Protein AF-A0A0U3GI39-F1 (afdb_monomer_lite)

Organism: NCBI:txid76832

pLDDT: mean 78.52, std 14.66, range [43.0, 95.0]

Radius of gyration: 27.78 Å; chains: 1; bounding box: 80×21×67 Å

Sequence (126 aa):
MEIINKNMKKLLAIFIVLMCVMSFNSCSKDEELNPISTYRLKVTTNPKETYLILTYEGVGGNNRYEIEGNSEIEIKQRKHHSTQIKVLVSNNPDNKVKSPYIKLELFKGKKLIASKEGSYFVQLSH

Structure (mmCIF, N/CA/C/O backbone):
data_AF-A0A0U3GI39-F1
#
_entry.id   AF-A0A0U3GI39-F1
#
loop_
_atom_site.group_PDB
_atom_site.id
_atom_site.type_symbol
_atom_site.label_atom_id
_atom_site.label_alt_id
_atom_site.label_comp_id
_atom_site.label_asym_id
_atom_site.label_entity_id
_atom_site.label_seq_id
_atom_site.pdbx_PDB_ins_code
_atom_site.Cartn_x
_atom_site.Cartn_y
_atom_site.Cartn_z
_atom_site.occupancy
_atom_site.B_iso_or_equiv
_atom_site.auth_seq_id
_atom_site.auth_comp_id
_atom_site.auth_asym_id
_atom_site.auth_atom_id
_atom_site.pdbx_PDB_model_num
ATOM 1 N N . MET A 1 1 ? 69.039 -1.549 -38.993 1.00 44.25 1 MET A N 1
ATOM 2 C CA . MET A 1 1 ? 68.013 -0.830 -39.778 1.00 44.25 1 MET A CA 1
ATOM 3 C C . MET A 1 1 ? 66.888 -1.820 -40.033 1.00 44.25 1 MET A C 1
ATOM 5 O O . MET A 1 1 ? 67.068 -2.747 -40.811 1.00 44.25 1 MET A O 1
ATOM 9 N N . GLU A 1 2 ? 65.813 -1.741 -39.250 1.00 50.56 2 GLU A N 1
ATOM 10 C CA . GLU A 1 2 ? 64.767 -2.769 -39.223 1.00 50.56 2 GLU A CA 1
ATOM 11 C C . GLU A 1 2 ? 63.918 -2.719 -40.496 1.00 50.56 2 GLU A C 1
ATOM 13 O O . GLU A 1 2 ? 63.088 -1.828 -40.690 1.00 50.56 2 GLU A O 1
ATOM 18 N N . ILE A 1 3 ? 64.117 -3.700 -41.377 1.00 54.53 3 ILE A N 1
ATOM 19 C CA . ILE A 1 3 ? 63.242 -3.943 -42.524 1.00 54.53 3 ILE A CA 1
ATOM 20 C C . ILE A 1 3 ? 61.993 -4.637 -41.983 1.00 54.53 3 ILE A C 1
ATOM 22 O O . ILE A 1 3 ? 61.795 -5.841 -42.132 1.00 54.53 3 ILE A O 1
ATOM 26 N N . ILE A 1 4 ? 61.120 -3.874 -41.329 1.00 56.69 4 ILE A N 1
ATOM 27 C CA . ILE A 1 4 ? 59.743 -4.321 -41.152 1.00 56.69 4 ILE A CA 1
ATOM 28 C C . ILE A 1 4 ? 59.134 -4.302 -42.553 1.00 56.69 4 ILE A C 1
ATOM 30 O O . ILE A 1 4 ? 58.746 -3.249 -43.069 1.00 56.69 4 ILE A O 1
ATOM 34 N N . ASN A 1 5 ? 59.131 -5.479 -43.181 1.00 63.19 5 ASN A N 1
ATOM 35 C CA . ASN A 1 5 ? 58.634 -5.711 -44.526 1.00 63.19 5 ASN A CA 1
ATOM 36 C C . ASN A 1 5 ? 57.250 -5.055 -44.660 1.00 63.19 5 ASN A C 1
ATOM 38 O O . ASN A 1 5 ? 56.368 -5.269 -43.825 1.00 63.19 5 ASN A O 1
ATOM 42 N N . LYS A 1 6 ? 57.064 -4.216 -45.685 1.00 60.59 6 LYS A N 1
ATOM 43 C CA . LYS A 1 6 ? 55.850 -3.404 -45.900 1.00 60.59 6 LYS A CA 1
ATOM 44 C C . LYS A 1 6 ? 54.572 -4.263 -45.874 1.00 60.59 6 LYS A C 1
ATOM 46 O O . LYS A 1 6 ? 53.508 -3.780 -45.495 1.00 60.59 6 LYS A O 1
ATOM 51 N N . ASN A 1 7 ? 54.712 -5.551 -46.195 1.00 61.88 7 ASN A N 1
ATOM 52 C CA . ASN A 1 7 ? 53.666 -6.568 -46.123 1.00 61.88 7 ASN A CA 1
ATOM 53 C C . ASN A 1 7 ? 53.295 -6.974 -44.682 1.00 61.88 7 ASN A C 1
ATOM 55 O O . ASN A 1 7 ? 52.112 -7.136 -44.399 1.00 61.88 7 ASN A O 1
ATOM 59 N N . MET A 1 8 ? 54.251 -7.045 -43.746 1.00 65.31 8 MET A N 1
ATOM 60 C CA . MET A 1 8 ? 53.974 -7.330 -42.328 1.00 65.31 8 MET A CA 1
ATOM 61 C C . MET A 1 8 ? 53.257 -6.170 -41.628 1.00 65.31 8 MET A C 1
ATOM 63 O O . MET A 1 8 ? 52.374 -6.408 -40.811 1.00 65.31 8 MET A O 1
ATOM 67 N N . LYS A 1 9 ? 53.549 -4.912 -42.000 1.00 66.19 9 LYS A N 1
ATOM 68 C CA . LYS A 1 9 ? 52.806 -3.744 -41.480 1.00 66.19 9 LYS A CA 1
ATOM 69 C C . LYS A 1 9 ? 51.338 -3.755 -41.914 1.00 66.19 9 LYS A C 1
ATOM 71 O O . LYS A 1 9 ? 50.464 -3.426 -41.120 1.00 66.19 9 LYS A O 1
ATOM 76 N N . LYS A 1 10 ? 51.066 -4.162 -43.161 1.00 69.38 10 LYS A N 1
ATOM 77 C CA . LYS A 1 10 ? 49.695 -4.327 -43.672 1.00 69.38 10 LYS A CA 1
ATOM 78 C C . LYS A 1 10 ? 48.959 -5.464 -42.965 1.00 69.38 10 LYS A C 1
ATOM 80 O O . LYS A 1 10 ? 47.802 -5.288 -42.603 1.00 69.38 10 LYS A O 1
ATOM 85 N N . LEU A 1 11 ? 49.635 -6.591 -42.730 1.00 75.75 11 LEU A N 1
ATOM 86 C CA . LEU A 1 11 ? 49.049 -7.730 -42.020 1.00 75.75 11 LEU A CA 1
ATOM 87 C C . LEU A 1 11 ? 48.690 -7.375 -40.570 1.00 75.75 11 LEU A C 1
ATOM 89 O O . LEU A 1 11 ? 47.604 -7.705 -40.106 1.00 75.75 11 LEU A O 1
ATOM 93 N N . LEU A 1 12 ? 49.575 -6.645 -39.883 1.00 76.19 12 LEU A N 1
ATOM 94 C CA . LEU A 1 12 ? 49.346 -6.180 -38.516 1.00 76.19 12 LEU A CA 1
ATOM 95 C C . LEU A 1 12 ? 48.157 -5.211 -38.440 1.00 76.19 12 LEU A C 1
ATOM 97 O O . LEU A 1 12 ? 47.323 -5.337 -37.551 1.00 76.19 12 LEU A O 1
ATOM 101 N N . ALA A 1 13 ? 48.041 -4.285 -39.397 1.00 75.25 13 ALA A N 1
ATOM 102 C CA . ALA A 1 13 ? 46.909 -3.363 -39.462 1.00 75.25 13 ALA A CA 1
ATOM 103 C C . ALA A 1 13 ? 45.575 -4.101 -39.665 1.00 75.25 13 ALA A C 1
ATOM 105 O O . ALA A 1 13 ? 44.597 -3.793 -38.990 1.00 75.25 13 ALA A O 1
ATOM 106 N N . ILE A 1 14 ? 45.546 -5.115 -40.536 1.00 77.44 14 ILE A N 1
ATOM 107 C CA . ILE A 1 14 ? 44.362 -5.962 -40.747 1.00 77.44 14 ILE A CA 1
ATOM 108 C C . ILE A 1 14 ? 44.005 -6.727 -39.465 1.00 77.44 14 ILE A C 1
ATOM 110 O O . ILE A 1 14 ? 42.836 -6.774 -39.091 1.00 77.44 14 ILE A O 1
ATOM 114 N N . PHE A 1 15 ? 44.998 -7.274 -38.760 1.00 75.12 15 PHE A N 1
ATOM 115 C CA . PHE A 1 15 ? 44.788 -7.998 -37.506 1.00 75.12 15 PHE A CA 1
ATOM 116 C C . PHE A 1 15 ? 44.237 -7.099 -36.387 1.00 75.12 15 PHE A C 1
ATOM 118 O O . PHE A 1 15 ? 43.311 -7.497 -35.686 1.00 75.12 15 PHE A O 1
ATOM 125 N N . ILE A 1 16 ? 44.750 -5.870 -36.252 1.00 75.44 16 ILE A N 1
ATOM 126 C CA . ILE A 1 16 ? 44.255 -4.885 -35.276 1.00 75.44 16 ILE A CA 1
ATOM 127 C C . ILE A 1 16 ? 42.807 -4.493 -35.595 1.00 75.44 16 ILE A C 1
ATOM 129 O O . ILE A 1 16 ? 41.972 -4.471 -34.696 1.00 75.44 16 ILE A O 1
ATOM 133 N N . VAL A 1 17 ? 42.480 -4.252 -36.870 1.00 72.94 17 VAL A N 1
ATOM 134 C CA . VAL A 1 17 ? 41.103 -3.938 -37.289 1.00 72.94 17 VAL A CA 1
ATOM 135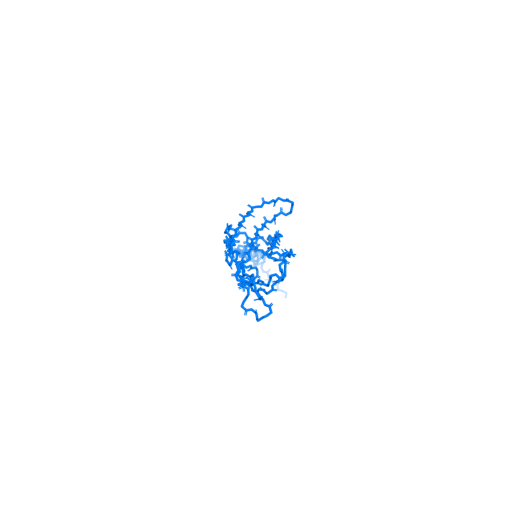 C C . VAL A 1 17 ? 40.160 -5.112 -37.005 1.00 72.94 17 VAL A C 1
ATOM 137 O O . VAL A 1 17 ? 39.075 -4.900 -36.472 1.00 72.94 17 VAL A O 1
ATOM 140 N N . LEU A 1 18 ? 40.577 -6.351 -37.282 1.00 67.06 18 LEU A N 1
ATOM 141 C CA . LEU A 1 18 ? 39.803 -7.559 -36.968 1.00 67.06 18 LEU A CA 1
ATOM 142 C C . LEU A 1 18 ? 39.579 -7.744 -35.461 1.00 67.06 18 LEU A C 1
ATOM 144 O O . LEU A 1 18 ? 38.463 -8.060 -35.052 1.00 67.06 18 LEU A O 1
ATOM 148 N N . MET A 1 19 ? 40.603 -7.502 -34.638 1.00 65.38 19 MET A N 1
ATOM 149 C CA . MET A 1 19 ? 40.486 -7.514 -33.176 1.00 65.38 19 MET A CA 1
ATOM 150 C C . MET A 1 19 ? 39.502 -6.445 -32.688 1.00 65.38 19 MET A C 1
ATOM 152 O O . MET A 1 19 ? 38.623 -6.763 -31.894 1.00 65.38 19 MET A O 1
ATOM 156 N N . CYS A 1 20 ? 39.564 -5.218 -33.218 1.00 60.66 20 CYS A N 1
ATOM 157 C CA . CYS A 1 20 ? 38.601 -4.168 -32.883 1.00 60.66 20 CYS A CA 1
ATOM 158 C C . CYS A 1 20 ? 37.164 -4.570 -33.251 1.00 60.66 20 CYS A C 1
ATOM 160 O O . CYS A 1 20 ? 36.269 -4.424 -32.427 1.00 60.66 20 CYS A O 1
ATOM 162 N N . VAL A 1 21 ? 36.931 -5.140 -34.440 1.00 61.50 21 VAL A N 1
ATOM 163 C CA . VAL A 1 21 ? 35.592 -5.597 -34.868 1.00 61.50 21 VAL A CA 1
ATOM 164 C C . VAL A 1 21 ? 35.065 -6.733 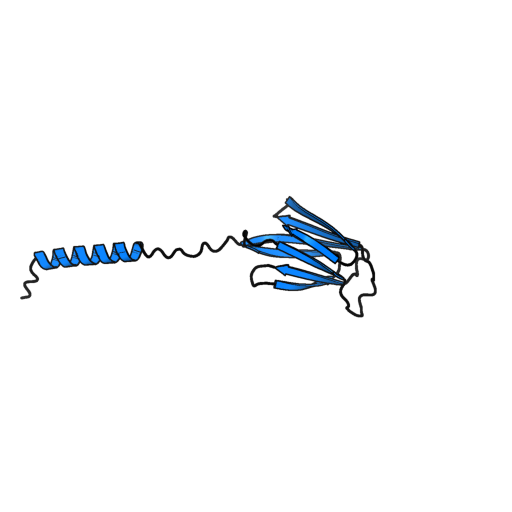-33.977 1.00 61.50 21 VAL A C 1
ATOM 166 O O . VAL A 1 21 ? 33.887 -6.737 -33.624 1.00 61.50 21 VAL A O 1
ATOM 169 N N . MET A 1 22 ? 35.926 -7.660 -33.543 1.00 57.03 22 MET A N 1
ATOM 170 C CA . MET A 1 22 ? 35.555 -8.714 -32.586 1.00 57.03 22 MET A CA 1
ATOM 171 C C . MET A 1 22 ? 35.259 -8.149 -31.183 1.00 57.03 22 MET A C 1
ATOM 173 O O . MET A 1 22 ? 34.355 -8.642 -30.512 1.00 57.03 22 MET A O 1
ATOM 177 N N . SER A 1 23 ? 35.954 -7.086 -30.752 1.00 54.03 23 SER A N 1
ATOM 178 C CA . SER A 1 23 ? 35.658 -6.376 -29.496 1.00 54.03 23 SER A CA 1
ATOM 179 C C . SER A 1 23 ? 34.329 -5.609 -29.539 1.00 54.03 23 SER A C 1
ATOM 181 O O . SER A 1 23 ? 33.654 -5.537 -28.518 1.00 54.03 23 SER A O 1
ATOM 183 N N . PHE A 1 24 ? 33.906 -5.097 -30.702 1.00 53.44 24 PHE A N 1
ATOM 184 C CA . PHE A 1 24 ? 32.591 -4.454 -30.863 1.00 53.44 24 PHE A CA 1
ATOM 185 C C . PHE A 1 24 ? 31.426 -5.453 -30.986 1.00 53.44 24 PHE A C 1
ATOM 187 O O . PHE A 1 24 ? 30.296 -5.102 -30.660 1.00 53.44 24 PHE A O 1
ATOM 194 N N . ASN A 1 25 ? 31.681 -6.701 -31.400 1.00 45.94 25 ASN A N 1
ATOM 195 C CA . ASN A 1 25 ? 30.679 -7.778 -31.367 1.00 45.94 25 ASN A CA 1
ATOM 196 C C . ASN A 1 25 ? 30.521 -8.425 -29.987 1.00 45.94 25 ASN A C 1
ATOM 198 O O . ASN A 1 25 ? 29.521 -9.094 -29.742 1.00 45.94 25 ASN A O 1
ATOM 202 N N . SER A 1 26 ? 31.441 -8.159 -29.058 1.00 43.00 26 SER A N 1
ATOM 203 C CA . SER A 1 26 ? 31.147 -8.252 -27.629 1.00 43.00 26 SER A CA 1
ATOM 204 C C . SER A 1 26 ? 30.516 -6.945 -27.151 1.00 43.00 26 SER A C 1
ATOM 206 O O . SER A 1 26 ? 30.878 -6.404 -26.107 1.00 43.00 26 SER A O 1
ATOM 208 N N . CYS A 1 27 ? 29.531 -6.441 -27.901 1.00 45.66 27 CYS A N 1
ATOM 209 C CA . CYS A 1 27 ? 28.456 -5.689 -27.290 1.00 45.66 27 CYS A CA 1
ATOM 210 C C . CYS A 1 27 ? 27.781 -6.704 -26.369 1.00 45.66 27 CYS A C 1
ATOM 212 O O . CYS A 1 27 ? 26.925 -7.491 -26.781 1.00 45.66 27 CYS A O 1
ATOM 214 N N . SER A 1 28 ? 28.309 -6.765 -25.140 1.00 45.88 28 SER A N 1
ATOM 215 C CA . SER A 1 28 ? 27.557 -7.098 -23.946 1.00 45.88 28 SER A CA 1
ATOM 216 C C . SER A 1 28 ? 26.119 -6.745 -24.268 1.00 45.88 28 SER A C 1
ATOM 218 O O . SER A 1 28 ? 25.821 -5.585 -24.568 1.00 45.88 28 SER A O 1
ATOM 220 N N . LYS A 1 29 ? 25.238 -7.747 -24.302 1.00 48.47 29 LYS A N 1
ATOM 221 C CA . LYS A 1 29 ? 23.840 -7.470 -24.021 1.00 48.47 29 LYS A CA 1
ATOM 222 C C . LYS A 1 29 ? 23.881 -6.950 -22.595 1.00 48.47 29 LYS A C 1
ATOM 2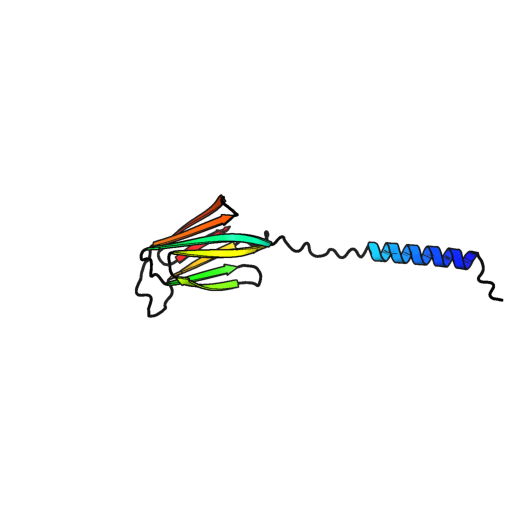24 O O . LYS A 1 29 ? 23.721 -7.738 -21.669 1.00 48.47 29 LYS A O 1
ATOM 229 N N . ASP A 1 30 ? 24.221 -5.670 -22.449 1.00 47.78 30 ASP A N 1
ATOM 230 C CA . ASP A 1 30 ? 23.980 -4.909 -21.253 1.00 47.78 30 ASP A CA 1
ATOM 231 C C . ASP A 1 30 ? 22.525 -5.213 -21.007 1.00 47.78 30 ASP A C 1
ATOM 233 O O . ASP A 1 30 ? 21.667 -4.900 -21.840 1.00 47.78 30 ASP A O 1
ATOM 237 N N . GLU A 1 31 ? 22.299 -6.014 -19.967 1.00 46.91 31 GLU A N 1
ATOM 238 C CA . GLU A 1 31 ? 20.987 -6.281 -19.434 1.00 46.91 31 GLU A CA 1
ATOM 239 C C . GLU A 1 31 ? 20.287 -4.936 -19.479 1.00 46.91 31 GLU A C 1
ATOM 241 O O . GLU A 1 31 ? 20.725 -4.012 -18.791 1.00 46.91 31 GLU A O 1
ATOM 246 N N . GLU A 1 32 ? 19.298 -4.778 -20.368 1.00 50.69 32 GLU A N 1
ATOM 247 C CA . GLU A 1 32 ? 18.483 -3.576 -20.394 1.00 50.69 32 GLU A CA 1
ATOM 248 C C . GLU A 1 32 ? 18.020 -3.420 -18.953 1.00 50.69 32 GLU A C 1
ATOM 250 O O . GLU A 1 32 ? 17.227 -4.225 -18.454 1.00 50.69 32 GLU A O 1
ATOM 255 N N . LEU A 1 33 ? 18.622 -2.465 -18.236 1.00 59.78 33 LEU A N 1
ATOM 256 C CA . LEU A 1 33 ? 18.323 -2.212 -16.843 1.00 59.78 33 LEU A CA 1
ATOM 257 C C . LEU A 1 33 ? 16.873 -1.774 -16.861 1.00 59.78 33 LEU A C 1
ATOM 259 O O . LEU A 1 33 ? 16.566 -0.629 -17.189 1.00 59.78 33 LEU A O 1
ATOM 263 N N . ASN A 1 34 ? 15.990 -2.744 -16.614 1.00 59.69 34 ASN A N 1
ATOM 264 C CA . ASN A 1 34 ? 14.559 -2.596 -16.789 1.00 59.69 34 ASN A CA 1
ATOM 265 C C . ASN A 1 34 ? 14.129 -1.258 -16.187 1.00 59.69 34 ASN A C 1
ATOM 267 O O . ASN A 1 34 ? 14.444 -1.011 -15.014 1.00 59.69 34 ASN A O 1
ATOM 271 N N . PRO A 1 35 ? 13.442 -0.392 -16.952 1.00 71.25 35 PRO A N 1
ATOM 272 C CA . PRO A 1 35 ? 13.224 0.981 -16.535 1.00 71.25 35 PRO A CA 1
ATOM 273 C C . PRO A 1 35 ? 12.500 1.003 -15.190 1.00 71.25 35 PRO A C 1
ATOM 275 O O . PRO A 1 35 ? 11.434 0.395 -15.025 1.00 71.25 35 PRO A O 1
ATOM 278 N N . ILE A 1 36 ? 13.103 1.695 -14.221 1.00 81.44 36 ILE A N 1
ATOM 279 C CA . ILE A 1 36 ? 12.516 1.894 -12.898 1.00 81.44 36 ILE A CA 1
ATOM 280 C C . ILE A 1 36 ? 11.382 2.904 -13.055 1.00 81.44 36 ILE A C 1
ATOM 282 O O . ILE A 1 36 ? 11.593 4.052 -13.437 1.00 81.44 36 ILE A O 1
ATOM 286 N N . SER A 1 37 ? 10.164 2.458 -12.779 1.00 85.31 37 SER A N 1
ATOM 287 C CA . SER A 1 37 ? 8.978 3.299 -12.706 1.00 85.31 37 SER A CA 1
ATOM 288 C C . SER A 1 37 ? 8.692 3.670 -11.257 1.00 85.31 37 SER A C 1
ATOM 290 O O . SER A 1 37 ? 8.756 2.824 -10.364 1.00 85.31 37 SER A O 1
ATOM 292 N N . THR A 1 38 ? 8.333 4.931 -11.048 1.00 89.06 38 THR A N 1
ATOM 293 C CA . THR A 1 38 ? 7.895 5.454 -9.755 1.00 89.06 38 THR A CA 1
ATOM 294 C C . THR A 1 38 ? 6.374 5.573 -9.735 1.00 89.06 38 THR A C 1
ATOM 296 O O . THR A 1 38 ? 5.768 6.107 -10.668 1.00 89.06 38 THR A O 1
ATOM 299 N N . TYR A 1 39 ? 5.767 5.087 -8.659 1.00 90.25 39 TYR A N 1
ATOM 300 C CA . TYR A 1 39 ? 4.338 5.135 -8.385 1.00 90.25 39 TYR A CA 1
ATOM 301 C C . TYR A 1 39 ? 4.085 5.797 -7.033 1.00 90.25 39 TYR A C 1
ATOM 303 O O . TYR A 1 39 ? 4.944 5.791 -6.155 1.00 90.25 39 TYR A O 1
ATOM 311 N N .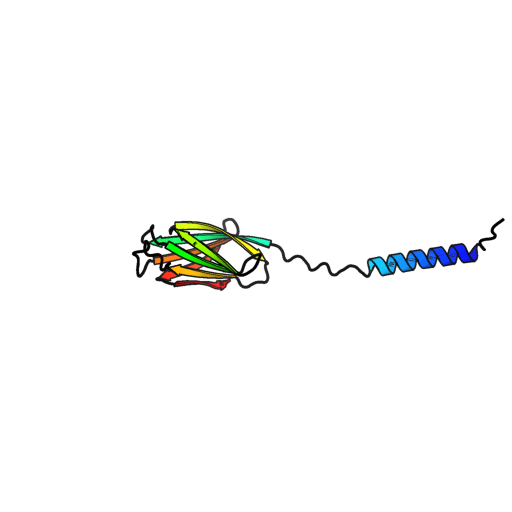 ARG A 1 40 ? 2.880 6.333 -6.853 1.00 92.88 40 ARG A N 1
ATOM 312 C CA . ARG A 1 40 ? 2.401 6.853 -5.571 1.00 92.88 40 ARG A CA 1
ATOM 313 C C . ARG A 1 40 ? 1.277 5.954 -5.073 1.00 92.88 40 ARG A C 1
ATOM 315 O O . ARG A 1 40 ? 0.237 5.877 -5.725 1.00 92.88 40 ARG A O 1
ATOM 322 N N . LEU A 1 41 ? 1.491 5.271 -3.954 1.00 92.75 41 LEU A N 1
ATOM 323 C CA . LEU A 1 41 ? 0.472 4.494 -3.259 1.00 92.75 41 LEU A CA 1
ATOM 324 C C . LEU A 1 41 ? -0.161 5.366 -2.180 1.00 92.75 41 LEU A C 1
ATOM 326 O O . LEU A 1 41 ? 0.527 5.843 -1.282 1.00 92.75 41 LEU A O 1
ATOM 330 N N . LYS A 1 42 ? -1.474 5.542 -2.254 1.00 94.44 42 LYS A N 1
ATOM 331 C CA . LYS A 1 42 ? -2.269 6.169 -1.206 1.00 94.44 42 LYS A CA 1
ATOM 332 C C . LYS A 1 42 ? -3.007 5.090 -0.426 1.00 94.44 42 LYS A C 1
ATOM 334 O O . LYS A 1 42 ? -3.712 4.271 -1.017 1.00 94.44 42 LYS A O 1
ATOM 339 N N . VAL A 1 43 ? -2.845 5.103 0.891 1.00 94.25 43 VAL A N 1
ATOM 340 C CA . VAL A 1 43 ? -3.483 4.179 1.830 1.00 94.25 43 VAL A CA 1
ATOM 341 C C . VAL A 1 43 ? -4.425 4.984 2.705 1.00 94.25 43 VAL A C 1
ATOM 343 O O . VAL A 1 43 ? -3.981 5.824 3.474 1.00 94.25 43 VAL A O 1
ATOM 346 N N . THR A 1 44 ? -5.728 4.755 2.583 1.00 94.75 44 THR A N 1
ATOM 347 C CA . THR A 1 44 ? -6.753 5.433 3.390 1.00 94.75 44 THR A CA 1
ATOM 348 C C . THR A 1 44 ? -7.377 4.435 4.351 1.00 94.75 44 THR A C 1
ATOM 350 O O . THR A 1 44 ? -7.707 3.324 3.936 1.00 94.75 44 THR A O 1
ATOM 353 N N . THR A 1 45 ? -7.563 4.819 5.613 1.00 93.12 45 THR A N 1
ATOM 354 C CA . THR A 1 45 ? -8.208 3.963 6.614 1.00 93.12 45 THR A CA 1
ATOM 355 C C . THR A 1 45 ? -9.274 4.690 7.417 1.00 93.12 45 THR A C 1
ATOM 357 O O . THR A 1 45 ? -9.227 5.909 7.603 1.00 93.12 45 THR A O 1
ATOM 360 N N . ASN A 1 46 ? -10.222 3.913 7.935 1.00 91.19 46 ASN A N 1
ATOM 361 C CA . ASN A 1 46 ? -11.159 4.357 8.957 1.00 91.19 46 ASN A CA 1
ATOM 362 C C . ASN A 1 46 ? -11.311 3.256 10.024 1.00 91.19 46 ASN A C 1
ATOM 364 O O . ASN A 1 46 ? -11.731 2.150 9.661 1.00 91.19 46 ASN A O 1
ATOM 368 N N . PRO A 1 47 ? -10.993 3.518 11.307 1.00 88.69 47 PRO A N 1
ATOM 369 C CA . PRO A 1 47 ? -10.475 4.769 11.890 1.00 88.69 47 PRO A CA 1
ATOM 370 C C . PRO A 1 47 ? -9.086 5.181 11.367 1.00 88.69 47 PRO A C 1
ATOM 372 O O . PRO A 1 47 ? -8.353 4.374 10.783 1.00 88.69 47 PRO A O 1
ATOM 375 N N . LYS A 1 48 ? -8.749 6.468 11.516 1.00 86.62 48 LYS A N 1
ATOM 376 C CA . LYS A 1 48 ? -7.530 7.052 10.930 1.00 86.62 48 LYS A CA 1
ATOM 377 C C . LYS A 1 48 ? -6.269 6.538 11.617 1.00 86.62 48 LYS A C 1
ATOM 379 O O . LYS A 1 48 ? -5.279 6.292 10.947 1.00 86.62 48 LYS A O 1
ATOM 384 N N . GLU A 1 49 ? -6.355 6.284 12.915 1.00 84.06 49 GLU A N 1
ATOM 385 C CA . GLU A 1 49 ? -5.268 5.855 13.801 1.00 84.06 49 GLU A CA 1
ATOM 386 C C . GLU A 1 49 ? -4.928 4.355 13.645 1.00 84.06 49 GLU A C 1
ATOM 388 O O . GLU A 1 49 ? -4.367 3.723 14.536 1.00 84.06 49 GLU A O 1
ATOM 393 N N . THR A 1 50 ? -5.321 3.737 12.528 1.00 89.06 50 THR A N 1
ATOM 394 C CA . THR A 1 50 ? -5.084 2.313 12.278 1.00 89.06 50 THR A CA 1
ATOM 395 C C . THR A 1 50 ? -3.634 2.100 11.855 1.00 89.06 50 THR A C 1
ATOM 397 O O . THR A 1 50 ? -3.222 2.597 10.810 1.00 89.06 50 THR A O 1
ATOM 400 N N . TYR A 1 51 ? -2.886 1.280 12.591 1.00 91.00 51 TYR A N 1
ATOM 401 C CA . TYR A 1 51 ? -1.555 0.846 12.163 1.00 91.00 51 TYR A CA 1
ATOM 402 C C . TYR A 1 51 ? -1.643 -0.310 11.166 1.00 91.00 51 TYR A C 1
ATOM 404 O O . TYR A 1 51 ? -2.376 -1.285 11.361 1.00 91.00 51 TYR A O 1
ATOM 412 N N . LEU A 1 52 ? -0.862 -0.225 10.095 1.00 91.19 52 LEU A N 1
ATOM 413 C CA . LEU A 1 52 ? -0.873 -1.183 9.000 1.00 91.19 52 LEU A CA 1
ATOM 414 C C . LEU A 1 52 ? 0.535 -1.692 8.692 1.00 91.19 52 LEU A C 1
ATOM 416 O O . LEU A 1 52 ? 1.521 -0.975 8.827 1.00 91.19 52 LEU A O 1
ATOM 420 N N . ILE A 1 53 ? 0.609 -2.928 8.213 1.00 92.25 53 ILE A N 1
ATOM 421 C CA . ILE A 1 53 ? 1.801 -3.535 7.631 1.00 92.25 53 ILE A CA 1
ATOM 422 C C . ILE A 1 53 ? 1.614 -3.537 6.116 1.00 92.25 53 ILE A C 1
ATOM 424 O O . ILE A 1 53 ? 0.794 -4.287 5.580 1.00 92.25 53 ILE A O 1
ATOM 428 N N . LEU A 1 54 ? 2.387 -2.706 5.425 1.00 91.06 54 LEU A N 1
ATOM 429 C CA . LEU A 1 54 ? 2.470 -2.668 3.970 1.00 91.06 54 LEU A CA 1
ATOM 430 C C . LEU A 1 54 ? 3.601 -3.584 3.507 1.00 91.06 54 LEU A C 1
ATOM 432 O O . LEU A 1 54 ? 4.730 -3.464 3.971 1.00 91.06 54 LEU A O 1
ATOM 436 N N . THR A 1 55 ? 3.311 -4.479 2.570 1.00 90.56 55 THR A N 1
ATOM 437 C CA . THR A 1 55 ? 4.311 -5.320 1.906 1.00 90.56 55 THR A CA 1
ATOM 438 C C . THR A 1 55 ? 4.174 -5.189 0.395 1.00 90.56 55 THR A C 1
ATOM 440 O O . THR A 1 55 ? 3.064 -5.297 -0.129 1.00 90.56 55 THR A O 1
ATOM 443 N N . TYR A 1 56 ? 5.281 -4.977 -0.314 1.00 87.75 56 TYR A N 1
ATOM 444 C CA . TYR A 1 56 ? 5.299 -5.003 -1.777 1.00 87.75 56 TYR A CA 1
ATOM 445 C C . TYR A 1 56 ? 6.643 -5.477 -2.334 1.00 87.75 56 TYR A C 1
ATOM 447 O O . TYR A 1 56 ? 7.697 -5.267 -1.734 1.00 87.75 56 TYR A O 1
ATOM 455 N N . GLU A 1 57 ? 6.607 -6.080 -3.519 1.00 81.62 57 GLU A N 1
ATOM 456 C CA . GLU A 1 57 ? 7.808 -6.426 -4.282 1.00 81.62 57 GLU A CA 1
ATOM 457 C C . GLU A 1 57 ? 8.261 -5.212 -5.106 1.00 81.62 57 GLU A C 1
ATOM 459 O O . GLU A 1 57 ? 7.529 -4.712 -5.965 1.00 81.62 57 GLU A O 1
ATOM 464 N N . GLY A 1 58 ? 9.453 -4.694 -4.809 1.00 76.50 58 GLY A N 1
ATOM 465 C CA . GLY A 1 58 ? 9.999 -3.487 -5.428 1.00 76.50 58 GLY A CA 1
ATOM 466 C C . GLY A 1 58 ? 11.475 -3.625 -5.780 1.00 76.50 58 GLY A C 1
ATOM 467 O O . GLY A 1 58 ? 12.056 -4.710 -5.752 1.00 76.50 58 GLY A O 1
ATOM 468 N N . VAL A 1 59 ? 12.112 -2.502 -6.117 1.00 74.12 59 VAL A N 1
ATOM 469 C CA . VAL A 1 59 ? 13.571 -2.477 -6.308 1.00 74.12 59 VAL A CA 1
ATOM 470 C C . VAL A 1 59 ? 14.249 -2.880 -4.992 1.00 74.12 59 VAL A C 1
ATOM 472 O O . VAL A 1 59 ? 13.989 -2.264 -3.965 1.00 74.12 59 VAL A O 1
ATOM 475 N N . GLY A 1 60 ? 15.093 -3.916 -5.019 1.00 73.38 60 GLY A N 1
ATOM 476 C CA . GLY A 1 60 ? 15.745 -4.462 -3.819 1.00 73.38 60 GLY A CA 1
ATOM 477 C C . GLY A 1 60 ? 15.022 -5.647 -3.163 1.00 73.38 60 GLY A C 1
ATOM 478 O O . GLY A 1 60 ? 15.515 -6.161 -2.166 1.00 73.38 60 GLY A O 1
ATOM 479 N N . GLY A 1 61 ? 13.903 -6.118 -3.731 1.00 79.31 61 GLY A N 1
ATOM 480 C CA . GLY A 1 61 ? 13.186 -7.313 -3.275 1.00 79.31 61 GLY A CA 1
ATOM 481 C C . GLY A 1 61 ? 11.870 -7.004 -2.557 1.00 79.31 61 GLY A C 1
ATOM 482 O O . GLY A 1 61 ? 11.193 -6.018 -2.859 1.00 79.31 61 GLY A O 1
ATOM 483 N N . ASN A 1 62 ? 11.483 -7.877 -1.623 1.00 82.75 62 ASN A N 1
ATOM 484 C CA . ASN A 1 62 ? 10.272 -7.708 -0.820 1.00 82.75 62 ASN A CA 1
ATOM 485 C C . ASN A 1 62 ? 10.496 -6.650 0.260 1.00 82.75 62 ASN A C 1
ATOM 487 O O . ASN A 1 62 ? 11.239 -6.870 1.214 1.00 82.75 62 ASN A O 1
ATOM 491 N N . ASN A 1 63 ? 9.815 -5.518 0.120 1.00 85.94 63 ASN A N 1
ATOM 492 C CA . ASN A 1 63 ? 9.850 -4.431 1.083 1.00 85.94 63 ASN A CA 1
ATOM 493 C C . ASN A 1 63 ? 8.665 -4.550 2.043 1.00 85.94 63 ASN A C 1
ATOM 495 O O . ASN A 1 63 ? 7.543 -4.837 1.616 1.00 85.94 63 ASN A O 1
ATOM 499 N N . ARG A 1 64 ? 8.910 -4.311 3.334 1.00 90.06 64 ARG A N 1
ATOM 500 C CA . ARG A 1 64 ? 7.900 -4.350 4.395 1.00 90.06 64 ARG A CA 1
ATOM 501 C C . ARG A 1 64 ? 8.029 -3.112 5.275 1.00 90.06 64 ARG A C 1
ATOM 503 O O . ARG A 1 64 ? 9.116 -2.833 5.771 1.00 90.06 64 ARG A O 1
ATOM 510 N N . TYR A 1 65 ? 6.918 -2.418 5.491 1.00 87.50 65 TYR A N 1
ATOM 511 C CA . TYR A 1 65 ? 6.850 -1.185 6.272 1.00 87.50 65 TYR A CA 1
ATOM 512 C C . TYR A 1 65 ? 5.688 -1.235 7.256 1.00 87.50 65 TYR A C 1
ATOM 514 O O . TYR A 1 65 ? 4.624 -1.765 6.933 1.00 87.50 65 TYR A O 1
ATOM 522 N N . GLU A 1 66 ? 5.883 -0.636 8.426 1.00 90.19 66 GLU A N 1
ATOM 523 C CA . GLU A 1 66 ? 4.778 -0.233 9.291 1.00 90.19 66 GLU A CA 1
ATOM 524 C C . GLU A 1 66 ? 4.405 1.210 8.976 1.00 90.19 66 GLU A C 1
ATOM 526 O O . GLU A 1 66 ? 5.276 2.072 8.855 1.00 90.19 66 GLU A O 1
ATOM 531 N N . ILE A 1 67 ? 3.112 1.452 8.784 1.00 89.38 67 ILE A N 1
ATOM 532 C CA . ILE A 1 67 ? 2.580 2.752 8.382 1.00 89.38 67 ILE A CA 1
ATOM 533 C C . ILE A 1 67 ? 1.360 3.084 9.232 1.00 89.38 67 ILE A C 1
ATOM 535 O O . ILE A 1 67 ? 0.587 2.199 9.607 1.00 89.38 67 ILE A O 1
ATOM 539 N N . GLU A 1 68 ? 1.177 4.366 9.515 1.00 89.00 68 GLU A N 1
ATOM 540 C CA . GLU A 1 68 ? -0.078 4.871 10.059 1.00 89.00 68 GLU A CA 1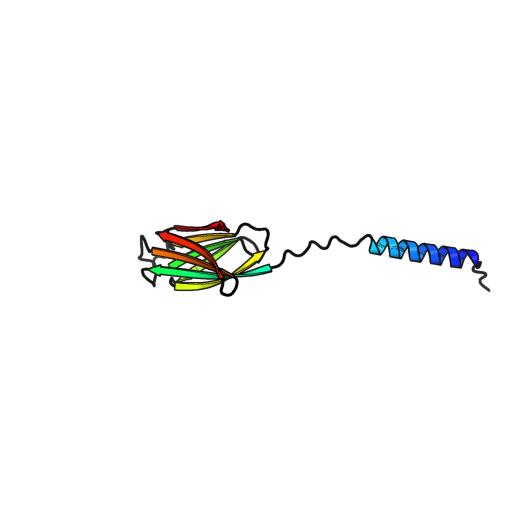
ATOM 541 C C . GLU A 1 68 ? -1.111 5.007 8.928 1.00 89.00 68 GLU A C 1
ATOM 543 O O . GLU A 1 68 ? -0.774 5.208 7.749 1.00 89.00 68 GLU A O 1
ATOM 548 N N . GLY A 1 69 ? -2.382 4.854 9.284 1.00 79.31 69 GLY A N 1
ATOM 549 C CA . GLY A 1 69 ? -3.508 5.052 8.392 1.00 79.31 69 GLY A CA 1
ATOM 550 C C . GLY A 1 69 ? -3.530 6.453 7.779 1.00 79.31 69 GLY A C 1
ATOM 551 O O . GLY A 1 69 ? -3.068 7.422 8.371 1.00 79.31 69 GLY A O 1
ATOM 552 N N . ASN A 1 70 ? -4.084 6.574 6.569 1.00 90.12 70 ASN A N 1
ATOM 553 C CA . ASN A 1 70 ? -4.072 7.816 5.778 1.00 90.12 70 ASN A CA 1
ATOM 554 C C . ASN A 1 70 ? -2.663 8.313 5.432 1.00 90.12 70 ASN A C 1
ATOM 556 O O . ASN A 1 70 ? -2.306 9.460 5.691 1.00 90.12 70 ASN A O 1
ATOM 560 N N . SER A 1 71 ? -1.889 7.450 4.783 1.00 92.12 71 SER A N 1
ATOM 561 C CA . SER A 1 71 ? -0.532 7.739 4.327 1.00 92.12 71 SER A CA 1
ATOM 562 C C . SER A 1 71 ? -0.418 7.725 2.802 1.00 92.12 71 SER A C 1
ATOM 564 O O . SER A 1 71 ? -1.199 7.090 2.086 1.00 92.12 71 SER A O 1
ATOM 566 N N . GLU A 1 72 ? 0.578 8.446 2.294 1.00 93.69 72 GLU A N 1
ATOM 567 C CA . GLU A 1 72 ? 0.987 8.406 0.891 1.00 93.69 72 GLU A CA 1
ATOM 568 C C . GLU A 1 72 ? 2.465 8.035 0.801 1.00 93.69 72 GLU A C 1
ATOM 570 O O . GLU A 1 72 ? 3.301 8.612 1.492 1.00 93.69 72 GLU A O 1
ATOM 575 N N . ILE A 1 73 ? 2.779 7.046 -0.035 1.00 91.06 73 ILE A N 1
ATOM 576 C CA . ILE A 1 73 ? 4.095 6.408 -0.090 1.00 91.06 73 ILE A CA 1
ATOM 577 C C . ILE A 1 73 ? 4.536 6.302 -1.545 1.00 91.06 73 ILE A C 1
ATOM 579 O O . ILE A 1 73 ? 3.769 5.896 -2.423 1.00 91.06 73 ILE A O 1
ATOM 583 N N . GLU A 1 74 ? 5.790 6.658 -1.808 1.00 90.94 74 GLU A N 1
ATOM 584 C CA . GLU A 1 74 ? 6.413 6.450 -3.110 1.00 90.94 74 GLU A CA 1
ATOM 585 C C . GLU A 1 74 ? 6.907 5.002 -3.240 1.00 90.94 74 GLU A C 1
ATOM 587 O O . GLU A 1 74 ? 7.657 4.512 -2.399 1.00 90.94 74 GLU A O 1
ATOM 592 N N . ILE A 1 75 ? 6.511 4.320 -4.316 1.00 88.12 75 ILE A N 1
ATOM 593 C CA . ILE A 1 75 ? 6.899 2.938 -4.614 1.00 88.12 75 ILE A CA 1
ATOM 594 C C . ILE A 1 75 ? 7.671 2.907 -5.929 1.00 88.12 75 ILE A C 1
ATOM 596 O O . ILE A 1 75 ? 7.187 3.374 -6.960 1.00 88.12 75 ILE A O 1
ATOM 600 N N . LYS A 1 76 ? 8.866 2.312 -5.906 1.00 86.00 76 LYS A N 1
ATOM 601 C CA . LYS A 1 76 ? 9.717 2.131 -7.090 1.00 86.00 76 LYS A CA 1
ATOM 602 C C . LYS A 1 76 ? 9.695 0.681 -7.547 1.00 86.00 76 LYS A C 1
ATOM 604 O O . LYS A 1 76 ? 9.953 -0.228 -6.755 1.00 86.00 76 LYS A O 1
ATOM 609 N N . GLN A 1 77 ? 9.443 0.469 -8.836 1.00 78.19 77 GLN A N 1
ATOM 610 C CA . GLN A 1 77 ? 9.277 -0.863 -9.408 1.00 78.19 77 GLN A CA 1
ATOM 611 C C . GLN A 1 77 ? 9.877 -0.979 -10.814 1.00 78.19 77 GLN A C 1
ATOM 613 O O . GLN A 1 77 ? 9.831 -0.037 -11.602 1.00 78.19 77 GLN A O 1
ATOM 618 N N . ARG A 1 78 ? 10.394 -2.162 -11.161 1.00 73.06 78 ARG A N 1
ATOM 619 C CA . ARG A 1 78 ? 10.783 -2.515 -12.536 1.00 73.06 78 ARG A CA 1
ATOM 620 C C . ARG A 1 78 ? 9.572 -3.069 -13.306 1.00 73.06 78 ARG A C 1
ATOM 622 O O . ARG A 1 78 ? 8.833 -3.890 -12.774 1.00 73.06 78 ARG A O 1
ATOM 629 N N . LYS A 1 79 ? 9.401 -2.641 -14.565 1.00 62.41 79 LYS A N 1
ATOM 630 C CA . LYS A 1 79 ? 8.217 -2.856 -15.436 1.00 62.41 79 LYS A CA 1
ATOM 631 C C . LYS A 1 79 ? 7.731 -4.313 -15.599 1.00 62.41 79 LYS A C 1
ATOM 633 O O . LYS A 1 79 ? 6.566 -4.506 -15.921 1.00 62.41 79 LYS A O 1
ATOM 638 N N . HIS A 1 80 ? 8.593 -5.312 -15.405 1.00 58.88 80 HIS A N 1
ATOM 639 C CA . HIS A 1 80 ? 8.281 -6.731 -15.646 1.00 58.88 80 HIS A CA 1
ATOM 640 C C . HIS A 1 80 ? 7.900 -7.541 -14.399 1.00 58.88 80 HIS A C 1
ATOM 642 O O . HIS A 1 80 ? 7.589 -8.722 -14.524 1.00 58.88 80 HIS A O 1
ATOM 648 N N . HIS A 1 81 ? 7.891 -6.933 -13.212 1.00 59.12 81 HIS A N 1
ATOM 649 C CA . HIS A 1 81 ? 7.417 -7.610 -12.005 1.00 59.12 81 HIS A CA 1
ATOM 650 C C . HIS A 1 81 ? 5.921 -7.334 -11.837 1.00 59.12 81 HIS A C 1
ATOM 652 O O . HIS A 1 81 ? 5.491 -6.190 -11.966 1.00 59.12 81 HIS A O 1
ATOM 658 N N . SER A 1 82 ? 5.119 -8.354 -11.537 1.00 57.62 82 SER A N 1
ATOM 659 C CA . SER A 1 82 ? 3.755 -8.129 -11.053 1.00 57.62 82 SER A CA 1
ATOM 660 C C . SER A 1 82 ? 3.846 -7.466 -9.679 1.00 57.62 82 SER A C 1
ATOM 662 O O . SER A 1 82 ? 4.426 -8.063 -8.767 1.00 57.62 82 SER A O 1
ATOM 664 N N . THR A 1 83 ? 3.320 -6.252 -9.492 1.00 66.56 83 THR A N 1
ATOM 665 C CA . THR A 1 83 ? 3.313 -5.656 -8.148 1.00 66.56 83 THR A CA 1
ATOM 666 C C . THR A 1 83 ? 2.181 -6.297 -7.370 1.00 66.56 83 THR A C 1
ATOM 668 O O . THR A 1 83 ? 1.008 -5.991 -7.583 1.00 66.56 83 THR A O 1
ATOM 671 N N . GLN A 1 84 ? 2.516 -7.182 -6.437 1.00 78.81 84 GLN A N 1
ATOM 672 C CA . GLN A 1 84 ? 1.587 -7.518 -5.367 1.00 78.81 84 GLN A CA 1
ATOM 673 C C . GLN A 1 84 ? 1.812 -6.536 -4.226 1.00 78.81 84 GLN A C 1
ATOM 675 O O . GLN A 1 84 ? 2.804 -6.628 -3.509 1.00 78.81 84 GLN A O 1
ATOM 680 N N . ILE A 1 85 ? 0.887 -5.595 -4.064 1.00 83.44 85 ILE A N 1
ATOM 681 C CA . ILE A 1 85 ? 0.860 -4.690 -2.916 1.00 83.44 85 ILE A CA 1
ATOM 682 C C . ILE A 1 85 ? -0.153 -5.258 -1.932 1.00 83.44 85 ILE A C 1
ATOM 684 O O . ILE A 1 85 ? -1.332 -5.389 -2.258 1.00 83.44 85 ILE A O 1
ATOM 688 N N . LYS A 1 86 ? 0.309 -5.617 -0.739 1.00 88.38 86 LYS A N 1
ATOM 689 C CA . LYS A 1 86 ? -0.506 -6.193 0.330 1.00 88.38 86 LYS A CA 1
ATOM 690 C C . LYS A 1 86 ? -0.483 -5.265 1.527 1.00 88.38 86 LYS A C 1
ATOM 692 O O . LYS A 1 86 ? 0.582 -4.816 1.941 1.00 88.38 86 LYS A O 1
ATOM 697 N N . VAL A 1 87 ? -1.649 -5.015 2.096 1.00 86.50 87 VAL A N 1
ATOM 698 C CA . VAL A 1 87 ? -1.799 -4.268 3.339 1.00 86.50 87 VAL A CA 1
ATOM 699 C C . VAL A 1 87 ? -2.561 -5.126 4.328 1.00 86.50 87 VAL A C 1
ATOM 701 O O . VAL A 1 87 ? -3.612 -5.673 3.999 1.00 86.50 87 VAL A O 1
ATOM 704 N N . LEU A 1 88 ? -1.999 -5.254 5.524 1.00 89.81 88 LEU A N 1
ATOM 705 C CA . LEU A 1 88 ? -2.534 -6.010 6.651 1.00 89.81 88 LEU A CA 1
ATOM 706 C C . LEU A 1 88 ? -2.665 -5.081 7.851 1.00 89.81 88 LEU A C 1
ATOM 708 O O . LEU A 1 88 ? -1.834 -4.196 8.039 1.00 89.81 88 LEU A O 1
ATOM 712 N N . VAL A 1 89 ? -3.667 -5.295 8.690 1.00 86.06 89 VAL A N 1
ATOM 713 C CA . VAL A 1 89 ? -3.753 -4.605 9.982 1.00 86.06 89 VAL A CA 1
ATOM 714 C C . VAL A 1 89 ? -2.626 -5.085 10.889 1.00 86.06 89 VAL A C 1
ATOM 716 O O . VAL A 1 89 ? -2.387 -6.287 11.004 1.00 86.06 89 VAL A O 1
ATOM 719 N N . SER A 1 90 ? -1.900 -4.146 11.499 1.00 85.75 90 SER A N 1
ATOM 720 C CA . SER A 1 90 ? -0.797 -4.478 12.398 1.00 85.75 90 SER A CA 1
ATOM 721 C C . SER A 1 90 ? -1.319 -5.111 13.686 1.00 85.75 90 SER A C 1
ATOM 723 O O . SER A 1 90 ? -2.298 -4.636 14.255 1.00 85.75 90 SER A O 1
ATOM 725 N N . ASN A 1 91 ? -0.619 -6.129 14.186 1.00 82.06 91 ASN A N 1
ATOM 726 C CA . ASN A 1 91 ? -0.872 -6.716 15.506 1.00 82.06 91 ASN A CA 1
ATOM 727 C C . ASN A 1 91 ? -0.184 -5.932 16.642 1.00 82.06 91 ASN A C 1
ATOM 729 O O . ASN A 1 91 ? -0.043 -6.459 17.745 1.00 82.06 91 ASN A O 1
ATOM 733 N N . ASN A 1 92 ? 0.295 -4.712 16.375 1.00 80.81 92 ASN A N 1
ATOM 734 C CA . ASN A 1 92 ? 0.874 -3.835 17.389 1.00 80.81 92 ASN A CA 1
ATOM 735 C C . ASN A 1 92 ? -0.118 -3.669 18.569 1.00 80.81 92 ASN A C 1
ATOM 737 O O . ASN A 1 92 ? -1.297 -3.417 18.314 1.00 80.81 92 ASN A O 1
ATOM 741 N N . PRO A 1 93 ? 0.316 -3.808 19.839 1.00 77.88 93 PRO A N 1
ATOM 742 C CA . PRO A 1 93 ? -0.548 -3.628 21.011 1.00 77.88 93 PRO A CA 1
ATOM 743 C C . PRO A 1 93 ? -1.245 -2.257 21.085 1.00 77.88 93 PRO A C 1
ATOM 745 O O . PRO A 1 93 ? -2.325 -2.159 21.671 1.00 77.88 93 PRO A O 1
ATOM 748 N N . ASP A 1 94 ? -0.684 -1.223 20.457 1.00 79.56 94 ASP A N 1
ATOM 749 C CA . ASP A 1 94 ? -1.301 0.104 20.354 1.00 79.56 94 ASP A CA 1
ATOM 750 C C . ASP A 1 94 ? -2.451 0.139 19.334 1.00 79.56 94 ASP A C 1
ATOM 752 O O . ASP A 1 94 ? -3.343 0.991 19.403 1.00 79.56 94 ASP A O 1
ATOM 756 N N . ASN A 1 95 ? -2.489 -0.827 18.413 1.00 80.75 95 ASN A N 1
ATOM 757 C CA . ASN A 1 95 ? -3.534 -0.954 17.413 1.00 80.75 95 ASN A CA 1
ATOM 758 C C . ASN A 1 95 ? -4.764 -1.670 17.985 1.00 80.75 95 ASN A C 1
ATOM 760 O O . ASN A 1 95 ? -4.879 -2.896 17.988 1.00 80.75 95 ASN A O 1
ATOM 764 N N . LYS A 1 96 ? -5.737 -0.886 18.447 1.00 80.19 96 LYS A N 1
ATOM 765 C CA . LYS A 1 96 ? -6.974 -1.402 19.063 1.00 80.19 96 LYS A CA 1
ATOM 766 C C . LYS A 1 96 ? -8.057 -1.781 18.043 1.00 80.19 96 LYS A C 1
ATOM 768 O O . LYS A 1 96 ? -9.170 -2.148 18.425 1.00 80.19 96 LYS A O 1
ATOM 773 N N . VAL A 1 97 ? -7.762 -1.682 16.747 1.00 80.44 97 VAL A N 1
ATOM 774 C CA . VAL A 1 97 ? -8.757 -1.731 15.672 1.00 80.44 97 VAL A CA 1
ATOM 775 C C . VAL A 1 97 ? -8.814 -3.122 15.042 1.00 80.44 97 VAL A C 1
ATOM 777 O O . VAL A 1 97 ? -7.889 -3.553 14.364 1.00 80.44 97 VAL A O 1
ATOM 780 N N . LYS A 1 98 ? -9.931 -3.833 15.233 1.00 72.88 98 LYS A N 1
ATOM 781 C CA . LYS A 1 98 ? -10.085 -5.226 14.766 1.00 72.88 98 LYS A CA 1
ATOM 782 C C . LYS A 1 98 ? -10.509 -5.369 13.300 1.00 72.88 98 LYS A C 1
ATOM 784 O O . LYS A 1 98 ? -10.195 -6.379 12.681 1.00 72.88 98 LYS A O 1
ATOM 789 N N . SER A 1 99 ? -11.232 -4.394 12.747 1.00 82.44 99 SER A N 1
ATOM 790 C CA . SER A 1 99 ? -11.716 -4.437 11.358 1.00 82.44 99 SER A CA 1
ATOM 791 C C . SER A 1 99 ? -11.844 -3.023 10.776 1.00 82.44 99 SER A C 1
ATOM 793 O O . SER A 1 99 ? -12.948 -2.486 10.675 1.00 82.44 99 SER A O 1
ATOM 795 N N . PRO A 1 100 ? -10.716 -2.368 10.462 1.00 89.62 100 PRO A N 1
ATOM 796 C CA . PRO A 1 100 ? -10.733 -1.068 9.814 1.00 89.62 100 PRO A CA 1
ATOM 797 C C . PRO A 1 100 ? -11.182 -1.217 8.364 1.00 89.62 100 PRO A C 1
ATOM 799 O O . PRO A 1 100 ? -10.859 -2.204 7.699 1.00 89.62 100 PRO A O 1
ATOM 802 N N . TYR A 1 101 ? -11.853 -0.192 7.856 1.00 93.12 101 TYR A N 1
ATOM 803 C CA . TYR A 1 101 ? -11.941 0.013 6.417 1.00 93.12 101 TYR A CA 1
ATOM 804 C C . TYR A 1 101 ? -10.565 0.433 5.898 1.00 93.12 101 TYR A C 1
ATOM 806 O O . TYR A 1 101 ? -9.933 1.308 6.489 1.00 93.12 101 TYR A O 1
ATOM 814 N N . ILE A 1 102 ? -10.111 -0.178 4.805 1.00 93.94 102 ILE A N 1
ATOM 815 C CA . ILE A 1 102 ? -8.834 0.112 4.150 1.00 93.94 102 ILE A CA 1
ATOM 816 C C . ILE A 1 102 ? -9.089 0.285 2.652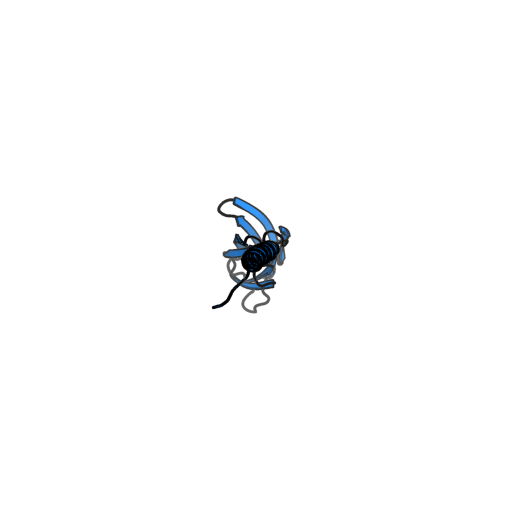 1.00 93.94 102 ILE A C 1
ATOM 818 O O . ILE A 1 102 ? -9.695 -0.574 2.011 1.00 93.94 102 ILE A O 1
ATOM 822 N N . LYS A 1 103 ? -8.560 1.365 2.080 1.00 95.00 103 LYS A N 1
ATOM 823 C CA . LYS A 1 103 ? -8.549 1.633 0.641 1.00 95.00 103 LYS A CA 1
ATOM 824 C C . LYS A 1 103 ? -7.125 1.871 0.161 1.00 95.00 103 LYS A C 1
ATOM 826 O O . LYS A 1 103 ? -6.403 2.685 0.733 1.00 95.00 103 LYS A O 1
ATOM 831 N N . LEU A 1 104 ? -6.747 1.173 -0.904 1.00 93.56 104 LEU A N 1
ATOM 832 C CA . LEU A 1 104 ? -5.473 1.320 -1.597 1.00 93.56 104 LEU A CA 1
ATOM 833 C C . LEU A 1 104 ? -5.713 1.918 -2.973 1.00 93.56 104 LEU A C 1
ATOM 835 O O . LEU A 1 104 ? -6.520 1.396 -3.739 1.00 93.56 104 LEU A O 1
ATOM 839 N N . GLU A 1 105 ? -4.972 2.966 -3.306 1.00 93.81 105 GLU A N 1
ATOM 840 C CA . GLU A 1 105 ? -5.010 3.602 -4.619 1.00 93.81 105 GLU A CA 1
ATOM 841 C C . GLU A 1 105 ? -3.585 3.779 -5.142 1.00 93.81 105 GLU A C 1
ATOM 843 O O . GLU A 1 105 ? -2.763 4.451 -4.520 1.00 93.81 105 GLU A O 1
ATOM 848 N N . LEU A 1 106 ? -3.283 3.178 -6.292 1.00 92.38 106 LEU A N 1
ATOM 849 C CA . LEU A 1 106 ? -1.977 3.273 -6.936 1.00 92.38 106 LEU A CA 1
ATOM 850 C C . LEU A 1 106 ? -2.043 4.250 -8.106 1.00 92.38 106 LEU A C 1
ATOM 852 O O . LEU A 1 106 ? -2.812 4.057 -9.049 1.00 92.38 106 LEU A O 1
ATOM 856 N N . PHE A 1 107 ? -1.197 5.273 -8.072 1.00 92.25 107 PHE A N 1
ATOM 857 C CA . PHE A 1 107 ? -1.116 6.306 -9.095 1.00 92.25 107 PHE A CA 1
ATOM 858 C C . PHE A 1 107 ? 0.218 6.259 -9.842 1.00 92.25 107 PHE A C 1
ATOM 860 O O . PHE A 1 107 ? 1.272 6.046 -9.244 1.00 92.25 107 PHE A O 1
ATOM 867 N N . LYS A 1 108 ? 0.180 6.556 -11.144 1.00 90.56 108 LYS A N 1
ATOM 868 C CA . LYS A 1 108 ? 1.359 6.897 -11.954 1.00 90.56 108 LYS A CA 1
ATOM 869 C C . LYS A 1 108 ? 1.212 8.341 -12.421 1.00 90.56 108 LYS A C 1
ATOM 871 O O . LYS A 1 108 ? 0.340 8.656 -13.234 1.00 90.56 108 LYS A O 1
ATOM 876 N N . GLY A 1 109 ? 2.022 9.238 -11.862 1.00 88.94 109 GLY A N 1
ATOM 877 C CA . GLY A 1 109 ? 1.764 10.676 -11.965 1.00 88.94 109 GLY A CA 1
ATOM 878 C C . GLY A 1 109 ? 0.389 11.020 -11.377 1.00 88.94 109 GLY A C 1
ATOM 879 O O . GLY A 1 109 ? 0.093 10.665 -10.239 1.00 88.94 109 GLY A O 1
ATOM 880 N N . LYS A 1 110 ? -0.475 11.672 -12.166 1.00 92.00 110 LYS A N 1
ATOM 881 C CA . LYS A 1 110 ? -1.856 12.019 -11.766 1.00 92.00 110 LYS A CA 1
ATOM 882 C C . LYS A 1 110 ? -2.894 10.934 -12.088 1.00 92.00 110 LYS A C 1
ATOM 884 O O . LYS A 1 110 ? -4.044 11.059 -11.680 1.00 92.00 110 LYS A O 1
ATOM 889 N N . LYS A 1 111 ? -2.523 9.889 -12.834 1.00 93.19 111 LYS A N 1
ATOM 890 C CA . LYS A 1 111 ? -3.460 8.855 -13.293 1.00 93.19 111 LYS A CA 1
ATOM 891 C C . LYS A 1 111 ? -3.616 7.772 -12.229 1.00 93.19 111 LYS A C 1
ATOM 893 O O . LYS A 1 111 ? -2.614 7.187 -11.822 1.00 93.19 111 LYS A O 1
ATOM 898 N N . LEU A 1 112 ? -4.855 7.482 -11.830 1.00 92.75 112 LEU A N 1
ATOM 899 C CA . LEU A 1 112 ? -5.184 6.293 -11.042 1.00 92.75 112 LEU A CA 1
ATOM 900 C C . LEU A 1 112 ? -5.023 5.054 -11.926 1.00 92.75 112 LEU A C 1
ATOM 902 O O . LEU A 1 112 ? -5.593 4.985 -13.015 1.00 92.75 112 LEU A O 1
ATOM 906 N N . ILE A 1 113 ? -4.217 4.105 -11.470 1.00 91.06 113 ILE A N 1
ATOM 907 C CA . ILE A 1 113 ? -3.878 2.895 -12.217 1.00 91.06 113 ILE A CA 1
ATOM 908 C C . ILE A 1 113 ? -4.654 1.699 -11.685 1.00 91.06 113 ILE A C 1
ATOM 910 O O . ILE A 1 113 ? -5.196 0.924 -12.466 1.00 91.06 113 ILE A O 1
ATOM 914 N N . ALA A 1 114 ? -4.739 1.571 -10.364 1.00 89.75 114 ALA A N 1
ATOM 915 C CA . ALA A 1 114 ? -5.490 0.508 -9.722 1.00 89.75 114 ALA A CA 1
ATOM 916 C C . ALA A 1 114 ? -6.009 0.979 -8.359 1.00 89.75 114 ALA A C 1
ATOM 918 O O . ALA A 1 114 ? -5.390 1.819 -7.703 1.00 89.75 114 ALA A O 1
ATOM 919 N N . SER A 1 115 ? -7.154 0.438 -7.947 1.00 92.94 115 SER A N 1
ATOM 920 C CA . SER A 1 115 ? -7.773 0.720 -6.654 1.00 92.94 115 SER A CA 1
ATOM 921 C C . SER A 1 115 ? -8.412 -0.543 -6.085 1.00 92.94 115 SER A C 1
ATOM 923 O O . SER A 1 115 ? -8.948 -1.362 -6.836 1.00 92.94 115 SER A O 1
ATOM 925 N N . LYS A 1 116 ? -8.323 -0.724 -4.767 1.00 94.50 116 LYS A N 1
ATOM 926 C CA . LYS A 1 116 ? -8.923 -1.851 -4.046 1.00 94.50 116 LYS A CA 1
ATOM 927 C C . LYS A 1 116 ? -9.330 -1.410 -2.649 1.00 94.50 116 LYS A C 1
ATOM 929 O O . LYS A 1 116 ? -8.616 -0.652 -1.999 1.00 94.50 116 LYS A O 1
ATOM 934 N N . GLU A 1 117 ? -10.450 -1.935 -2.183 1.00 94.75 117 GLU A N 1
ATOM 935 C CA . GLU A 1 117 ? -10.990 -1.679 -0.853 1.00 94.75 117 GLU A CA 1
ATOM 936 C C . GLU A 1 117 ? -11.221 -3.005 -0.129 1.00 94.75 117 GLU A C 1
ATOM 938 O O . GLU A 1 117 ? -11.413 -4.047 -0.764 1.00 94.75 117 GLU A O 1
ATOM 943 N N . GLY A 1 118 ? -11.190 -2.971 1.197 1.00 92.00 118 GLY A N 1
ATOM 944 C CA . GLY A 1 118 ? -11.492 -4.124 2.029 1.00 92.00 118 GLY A CA 1
ATOM 945 C C . GLY A 1 118 ? -11.321 -3.823 3.510 1.00 92.00 118 GLY A C 1
ATOM 946 O O . GLY A 1 118 ? -11.226 -2.670 3.929 1.00 92.00 118 GLY A O 1
ATOM 947 N N . SER A 1 119 ? -11.280 -4.886 4.300 1.00 87.06 119 SER A N 1
ATOM 948 C CA . SER A 1 119 ? -11.097 -4.832 5.746 1.00 87.06 119 SER A CA 1
ATOM 949 C C . SER A 1 119 ? -10.060 -5.852 6.164 1.00 87.06 119 SER A C 1
ATOM 951 O O . SER A 1 119 ? -10.045 -6.945 5.598 1.00 87.06 119 SER A O 1
ATOM 953 N N . TYR A 1 120 ? -9.252 -5.529 7.176 1.00 83.75 120 TYR A N 1
ATOM 954 C CA . TYR A 1 120 ? -8.203 -6.392 7.744 1.00 83.75 120 TYR A CA 1
ATOM 955 C C . TYR A 1 120 ? -7.031 -6.727 6.798 1.00 83.75 120 TYR A C 1
ATOM 957 O O . TYR A 1 120 ? -5.868 -6.613 7.182 1.00 83.75 120 TYR A O 1
ATOM 965 N N . PHE A 1 121 ? -7.330 -7.097 5.555 1.00 87.06 121 PHE A N 1
ATOM 966 C CA . PHE A 1 121 ? -6.394 -7.408 4.491 1.00 87.06 121 PHE A CA 1
ATOM 967 C C . PHE A 1 121 ? -6.890 -6.836 3.162 1.00 87.06 121 PHE A C 1
ATOM 969 O O . PHE A 1 121 ? -8.041 -7.042 2.776 1.00 87.06 121 PHE A O 1
ATOM 976 N N . VAL A 1 122 ? -6.005 -6.163 2.430 1.00 86.62 122 VAL A N 1
ATOM 977 C CA . VAL A 1 122 ? -6.272 -5.690 1.069 1.00 86.62 122 VAL A CA 1
ATOM 978 C C . VAL A 1 122 ? -5.073 -6.003 0.188 1.00 86.62 122 VAL A C 1
ATOM 980 O O . VAL A 1 122 ? -3.933 -5.722 0.552 1.00 86.62 122 VAL A O 1
ATOM 983 N N . GLN A 1 123 ? -5.337 -6.563 -0.992 1.00 89.00 123 GLN A N 1
ATOM 984 C CA . GLN A 1 123 ? -4.322 -6.821 -2.006 1.00 89.00 123 GLN A CA 1
ATOM 985 C C . GLN A 1 123 ? -4.674 -6.113 -3.313 1.00 89.00 123 GLN A C 1
ATOM 987 O O . GLN A 1 123 ? -5.759 -6.307 -3.869 1.00 89.00 123 GLN A O 1
ATOM 992 N N . LEU A 1 124 ? -3.710 -5.353 -3.823 1.00 84.38 124 LEU A N 1
ATOM 993 C CA . LEU A 1 124 ? -3.703 -4.790 -5.162 1.00 84.38 124 LEU A CA 1
ATOM 994 C C . LEU A 1 124 ? -2.739 -5.612 -6.021 1.00 84.38 124 LEU A C 1
ATOM 996 O O . LEU A 1 124 ? -1.596 -5.847 -5.624 1.00 84.38 124 LEU A O 1
ATOM 1000 N N . SER A 1 125 ? -3.208 -6.064 -7.178 1.00 78.50 125 SER A N 1
ATOM 1001 C CA . SER A 1 125 ? -2.388 -6.766 -8.163 1.00 78.50 125 SER A CA 1
ATOM 1002 C C . SER A 1 125 ? -2.376 -5.945 -9.442 1.00 78.50 125 SER A C 1
ATOM 1004 O O . SER A 1 125 ? -3.443 -5.565 -9.926 1.00 78.50 125 SER A O 1
ATOM 1006 N N . HIS A 1 126 ? -1.176 -5.658 -9.938 1.00 61.91 126 HIS A N 1
ATOM 1007 C CA . HIS A 1 126 ? -0.924 -5.002 -11.215 1.00 61.91 126 HIS A CA 1
ATOM 1008 C C . HIS A 1 126 ? 0.150 -5.780 -11.977 1.00 61.91 126 HIS A C 1
ATOM 1010 O O . HIS A 1 126 ? 1.125 -6.221 -11.327 1.00 61.91 126 HIS A O 1
#

Foldseek 3Di:
DDCPPPVVVVVVVVVVVVVVVVVVVPPPPPPPPQDKAKKKKWKAKPVQQFWKWKWWQAVVGIDIDIDGHGDIDITIHGPPDWIKIKIAGDPPPVHPDDWMKMKIWMGRVPDTDDIWIGIRMIIDTD

Secondary structure (DSSP, 8-state):
-----HHHHHHHHHHHHHHHHHHHH---------PEEEEEEEEEEESTT-EEEEEEEETTEEEEEEEESSEEEEEEEETTS--EEEEEE---TT---SS-EEEEEEEETTEEEEEEEEESEEEEE-